Protein AF-A0A953HHH9-F1 (afdb_monomer_lite)

Foldseek 3Di:
DAFEEEEEQDDDPSNVPGPAYDYDDLVCLVVLVVQLVCCQPPVDFDDDPDPSSRVSSNVQSVCVNVVRYDYDYDHD

Structure (mmCIF, N/CA/C/O backbone):
data_AF-A0A953HHH9-F1
#
_entry.id   AF-A0A953HHH9-F1
#
loop_
_atom_site.group_PDB
_atom_site.id
_atom_site.type_symbol
_atom_site.label_atom_id
_atom_site.label_alt_id
_atom_site.label_comp_id
_atom_site.label_asym_id
_atom_site.label_entity_id
_atom_site.label_seq_id
_atom_site.pdbx_PDB_ins_code
_atom_site.Cartn_x
_atom_site.Cartn_y
_atom_site.Cartn_z
_atom_site.occupancy
_atom_site.B_iso_or_equiv
_atom_site.auth_seq_id
_atom_site.auth_comp_id
_atom_site.auth_asym_id
_atom_site.auth_atom_id
_atom_site.pdbx_PDB_model_num
ATOM 1 N N . MET A 1 1 ? -14.129 8.218 8.223 1.00 63.72 1 MET A N 1
ATOM 2 C CA . MET A 1 1 ? -14.463 8.177 6.783 1.00 63.72 1 MET A CA 1
ATOM 3 C C . MET A 1 1 ? -13.561 7.156 6.130 1.00 63.72 1 MET A C 1
ATOM 5 O O . MET A 1 1 ? -12.395 7.111 6.508 1.00 63.72 1 MET A O 1
ATOM 9 N N . SER A 1 2 ? -14.091 6.333 5.228 1.00 77.38 2 SER A N 1
ATOM 10 C CA . SER A 1 2 ? -13.282 5.342 4.519 1.00 77.38 2 SER A CA 1
ATOM 11 C C . SER A 1 2 ? -12.369 6.029 3.513 1.00 77.38 2 SER A C 1
ATOM 13 O O . SER A 1 2 ? -12.862 6.825 2.720 1.00 77.38 2 SER A O 1
ATOM 15 N N . LYS A 1 3 ? -11.067 5.737 3.554 1.00 88.12 3 LYS A N 1
ATOM 16 C CA . LYS A 1 3 ? -10.105 6.247 2.566 1.00 88.12 3 LYS A CA 1
ATOM 17 C C . LYS A 1 3 ? -9.930 5.269 1.411 1.00 88.12 3 LYS A C 1
ATOM 19 O O . LYS A 1 3 ? -9.847 4.058 1.638 1.00 88.12 3 LYS A O 1
ATOM 24 N N . HIS A 1 4 ? -9.850 5.801 0.197 1.00 90.50 4 HIS A N 1
ATOM 25 C CA . HIS A 1 4 ? -9.569 5.065 -1.026 1.00 90.50 4 HIS A CA 1
ATOM 26 C C . HIS A 1 4 ? -8.069 5.095 -1.335 1.00 90.50 4 HIS A C 1
ATOM 28 O O . HIS A 1 4 ? -7.503 6.122 -1.714 1.00 90.50 4 HIS A O 1
ATOM 34 N N . TYR A 1 5 ? -7.439 3.933 -1.187 1.00 92.75 5 TYR A N 1
ATOM 35 C CA . TYR A 1 5 ? -6.036 3.701 -1.494 1.00 92.75 5 TYR A CA 1
ATOM 36 C C . TYR A 1 5 ? -5.896 2.978 -2.834 1.00 92.75 5 TYR A C 1
ATOM 38 O O . TYR A 1 5 ? -6.27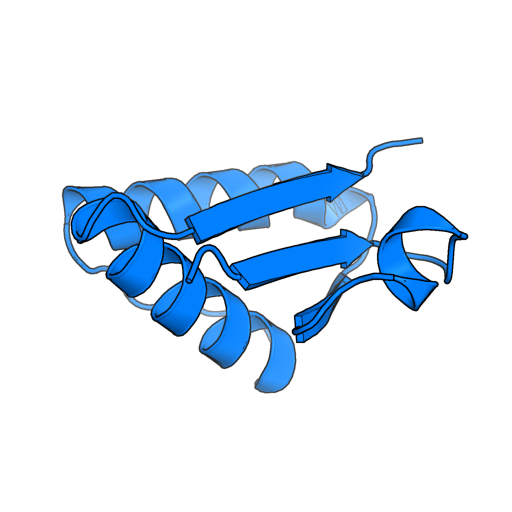4 1.811 -2.945 1.00 92.75 5 TYR A O 1
ATOM 46 N N . GLN A 1 6 ? -5.303 3.641 -3.827 1.00 92.56 6 GLN A N 1
ATOM 47 C CA . GLN A 1 6 ? -5.059 3.077 -5.153 1.00 92.56 6 GLN A CA 1
ATOM 48 C C . GLN A 1 6 ? -3.577 2.754 -5.353 1.00 92.56 6 GLN A C 1
ATOM 50 O O . GLN A 1 6 ? -2.702 3.618 -5.217 1.00 92.56 6 GLN A O 1
ATOM 55 N N . VAL A 1 7 ? -3.298 1.522 -5.780 1.00 92.25 7 VAL A N 1
ATOM 56 C CA . VAL A 1 7 ? -1.990 1.144 -6.325 1.00 92.25 7 VAL A CA 1
ATOM 57 C C . VAL A 1 7 ? -2.151 0.673 -7.767 1.00 92.25 7 VAL A C 1
ATOM 59 O O . VAL A 1 7 ? -2.857 -0.295 -8.044 1.00 92.25 7 VAL A O 1
ATOM 62 N N . GLU A 1 8 ? -1.482 1.354 -8.696 1.00 90.56 8 GLU A N 1
ATOM 63 C CA . GLU A 1 8 ? -1.617 1.108 -10.137 1.00 90.56 8 GLU A CA 1
ATOM 64 C C . GLU A 1 8 ? -0.332 1.448 -10.909 1.00 90.56 8 GLU A C 1
ATOM 66 O O . GLU A 1 8 ? 0.531 2.157 -10.407 1.00 90.56 8 GLU A O 1
ATOM 71 N N . ALA A 1 9 ? -0.173 0.937 -12.130 1.00 88.50 9 ALA A N 1
ATOM 72 C CA . ALA A 1 9 ? 1.021 1.176 -12.947 1.00 88.50 9 ALA A CA 1
ATOM 73 C C . ALA A 1 9 ? 0.870 2.435 -13.804 1.00 88.50 9 ALA A C 1
ATOM 75 O O . ALA A 1 9 ? 1.819 3.195 -13.979 1.00 88.50 9 ALA A O 1
ATOM 76 N N . MET A 1 10 ? -0.346 2.667 -14.295 1.00 87.81 10 MET A N 1
ATOM 77 C CA . MET A 1 10 ? -0.733 3.813 -15.110 1.00 87.81 10 MET A CA 1
ATOM 78 C C . MET A 1 10 ? -1.900 4.528 -14.436 1.00 87.81 10 MET A C 1
ATOM 80 O O . MET A 1 10 ? -2.627 3.916 -13.661 1.00 87.81 10 MET A O 1
ATOM 84 N N . MET A 1 11 ? -2.056 5.828 -14.690 1.00 86.69 11 MET A N 1
ATOM 85 C CA . MET A 1 11 ? -3.166 6.594 -14.124 1.00 86.69 11 MET A CA 1
ATOM 86 C C . MET A 1 11 ? -4.496 6.145 -14.732 1.00 86.69 11 MET A C 1
ATOM 88 O O . MET A 1 11 ? -4.645 6.148 -15.953 1.00 86.69 11 MET A O 1
ATOM 92 N N . THR A 1 12 ? -5.455 5.793 -13.879 1.00 87.88 12 THR A N 1
ATOM 93 C CA . THR A 1 12 ? -6.818 5.419 -14.285 1.00 87.88 12 THR A CA 1
ATOM 94 C C . THR A 1 12 ? -7.860 6.362 -13.685 1.00 87.88 12 THR A C 1
ATOM 96 O O . THR A 1 12 ? -7.555 7.179 -12.815 1.00 87.88 12 THR A O 1
ATOM 99 N N . THR A 1 13 ? -9.117 6.241 -14.121 1.00 87.56 13 THR A N 1
ATOM 100 C CA . THR A 1 13 ? -10.246 6.980 -13.533 1.00 87.56 13 THR A CA 1
ATOM 101 C C . THR A 1 13 ? -10.453 6.631 -12.057 1.00 87.56 13 THR A C 1
ATOM 103 O O . THR A 1 13 ? -10.690 7.531 -11.255 1.00 87.56 13 THR A O 1
ATOM 106 N N . SER A 1 14 ? -10.263 5.364 -11.669 1.00 86.12 14 SER A N 1
ATOM 107 C CA . SER A 1 14 ? -10.247 4.951 -10.259 1.00 86.12 14 SER A CA 1
ATOM 108 C C . SER A 1 14 ? -9.130 5.637 -9.476 1.00 86.12 14 SER A C 1
ATOM 110 O O . SER A 1 14 ? -9.392 6.192 -8.411 1.00 86.12 14 SER A O 1
ATOM 112 N N . GLY A 1 15 ? -7.912 5.695 -10.022 1.00 85.44 15 GLY A N 1
ATOM 113 C CA . GLY A 1 15 ? -6.798 6.380 -9.367 1.00 85.44 15 GLY A CA 1
ATOM 114 C C . GLY A 1 15 ? -6.946 7.896 -9.287 1.00 85.44 15 GLY A C 1
ATOM 115 O O . GLY A 1 15 ? -6.469 8.493 -8.328 1.00 85.44 15 GLY A O 1
ATOM 116 N N . ALA A 1 16 ? -7.637 8.523 -10.241 1.00 86.75 16 ALA A N 1
ATOM 117 C CA . ALA A 1 16 ? -7.961 9.949 -10.184 1.00 86.75 16 ALA A CA 1
ATOM 118 C C . ALA A 1 16 ? -8.955 10.283 -9.057 1.00 86.75 16 ALA A C 1
ATOM 120 O O . ALA A 1 16 ? -8.914 11.380 -8.510 1.00 86.75 16 ALA A O 1
ATOM 121 N N . SER A 1 17 ? -9.825 9.332 -8.705 1.00 89.00 17 SER A N 1
ATOM 122 C CA . SER A 1 17 ? -10.774 9.439 -7.588 1.00 89.00 17 SER A CA 1
ATOM 123 C C . SER A 1 17 ? -10.232 8.931 -6.243 1.00 89.00 17 SER A C 1
ATOM 125 O O . SER A 1 17 ? -10.987 8.849 -5.278 1.00 89.00 17 SER A O 1
ATOM 127 N N . ALA A 1 18 ? -8.962 8.522 -6.173 1.00 89.12 18 ALA A N 1
ATOM 128 C CA . ALA A 1 18 ? -8.361 7.999 -4.949 1.00 89.12 18 ALA A CA 1
ATOM 129 C C . ALA A 1 18 ? -7.865 9.118 -4.029 1.00 89.12 18 ALA A C 1
ATOM 131 O O . ALA A 1 18 ? -7.279 10.093 -4.498 1.00 89.12 18 ALA A O 1
ATOM 132 N N . ASP A 1 19 ? -8.046 8.937 -2.718 1.00 90.00 19 ASP A N 1
ATOM 133 C CA . ASP A 1 19 ? -7.472 9.833 -1.708 1.00 90.00 19 ASP A CA 1
ATOM 134 C C . ASP A 1 19 ? -5.946 9.710 -1.694 1.00 90.00 19 ASP A C 1
ATOM 136 O O . ASP A 1 19 ? -5.218 10.694 -1.582 1.00 90.00 19 ASP A O 1
ATOM 140 N N . GLU A 1 20 ? -5.458 8.477 -1.824 1.00 91.19 20 GLU A N 1
ATOM 141 C CA . GLU A 1 20 ? -4.043 8.146 -1.765 1.00 91.19 20 GLU A CA 1
ATOM 142 C C . GLU A 1 20 ? -3.675 7.223 -2.917 1.00 91.19 20 GLU A C 1
ATOM 144 O O . GLU A 1 20 ? -4.311 6.196 -3.155 1.00 91.19 20 GLU A O 1
ATOM 149 N N . ARG A 1 21 ? -2.607 7.582 -3.630 1.00 91.62 21 ARG A N 1
ATOM 150 C CA . ARG A 1 21 ? -2.201 6.8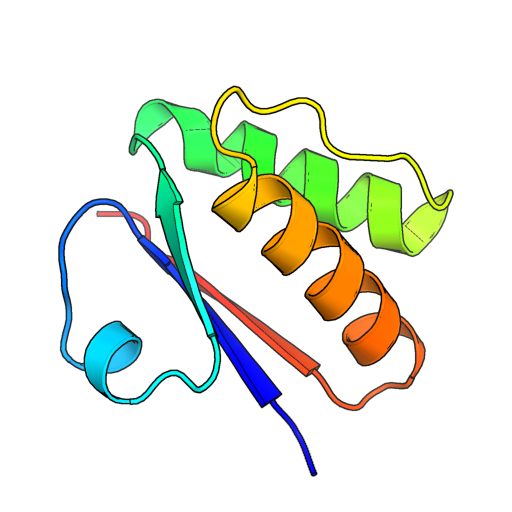86 -4.852 1.00 91.62 21 ARG A CA 1
ATOM 151 C C . ARG A 1 21 ? -0.704 6.636 -4.897 1.00 91.62 21 ARG A C 1
ATOM 153 O O . ARG A 1 21 ? 0.086 7.584 -4.833 1.00 91.62 21 ARG A O 1
ATOM 160 N N . ALA A 1 22 ? -0.309 5.389 -5.133 1.00 92.69 22 ALA A N 1
ATOM 161 C CA . ALA A 1 22 ? 1.076 5.011 -5.396 1.00 92.69 22 ALA A CA 1
ATOM 162 C C . ALA A 1 22 ? 1.213 4.232 -6.705 1.00 92.69 22 ALA A C 1
ATOM 164 O O . ALA A 1 22 ? 0.309 3.511 -7.122 1.00 92.69 22 ALA A O 1
ATOM 165 N N . THR A 1 23 ? 2.378 4.374 -7.335 1.00 90.94 23 THR A N 1
ATOM 166 C CA . THR A 1 23 ? 2.697 3.652 -8.564 1.00 90.94 23 THR A CA 1
ATOM 167 C C . THR A 1 23 ? 3.577 2.447 -8.250 1.00 90.94 23 THR A C 1
ATOM 169 O O . THR A 1 23 ? 4.567 2.581 -7.529 1.00 90.94 23 THR A O 1
ATOM 172 N N . CYS A 1 24 ? 3.265 1.284 -8.820 1.00 89.94 24 CYS A N 1
ATOM 173 C CA . CYS A 1 24 ? 4.165 0.128 -8.824 1.00 89.94 24 CYS A CA 1
ATOM 174 C C . CYS A 1 24 ? 4.219 -0.513 -10.212 1.00 89.94 24 CYS A C 1
ATOM 176 O O . CYS A 1 24 ? 3.352 -0.277 -11.053 1.00 89.94 24 CYS A O 1
ATOM 178 N N . LYS A 1 25 ? 5.244 -1.332 -10.474 1.00 89.38 25 LYS A N 1
ATOM 179 C CA . LYS A 1 25 ? 5.285 -2.106 -11.722 1.00 89.38 25 LYS A CA 1
ATOM 180 C C . LYS A 1 25 ? 4.176 -3.167 -11.708 1.00 89.38 25 LYS A C 1
ATOM 182 O O . LYS A 1 25 ? 3.911 -3.712 -10.634 1.00 89.38 25 LYS A O 1
ATOM 187 N N . PRO A 1 26 ? 3.609 -3.550 -12.866 1.00 87.69 26 PRO A N 1
ATOM 188 C CA . PRO A 1 26 ? 2.599 -4.604 -12.906 1.00 87.69 26 PRO A CA 1
ATOM 189 C C . PRO A 1 26 ? 3.069 -5.938 -12.317 1.00 87.69 26 PRO A C 1
ATOM 191 O O . PRO A 1 26 ? 2.361 -6.591 -11.558 1.00 87.69 26 PRO A O 1
ATOM 194 N N . SER A 1 27 ? 4.336 -6.290 -12.551 1.00 89.00 27 SER A N 1
ATOM 195 C CA . SER A 1 27 ? 4.959 -7.484 -11.968 1.00 89.00 27 SER A CA 1
ATOM 196 C C . SER A 1 27 ? 5.094 -7.450 -10.440 1.00 89.00 27 SER A C 1
ATOM 198 O O . SER A 1 27 ? 5.419 -8.467 -9.832 1.00 89.00 27 SER A O 1
ATOM 200 N N . GLN A 1 28 ? 4.863 -6.299 -9.801 1.00 90.06 28 GLN A N 1
ATOM 201 C CA . GLN A 1 28 ? 4.986 -6.119 -8.356 1.00 90.06 28 GLN A CA 1
ATOM 202 C C . GLN A 1 28 ? 3.643 -6.180 -7.619 1.00 90.06 28 GLN A C 1
ATOM 204 O O . GLN A 1 28 ? 3.666 -6.197 -6.391 1.00 90.06 28 GLN A O 1
ATOM 209 N N . TYR A 1 29 ? 2.492 -6.270 -8.300 1.00 89.88 29 TYR A N 1
ATOM 210 C CA . TYR A 1 29 ? 1.187 -6.283 -7.620 1.00 89.88 29 TYR A CA 1
ATOM 211 C C . TYR A 1 29 ? 1.051 -7.405 -6.592 1.00 89.88 29 TYR A C 1
ATOM 213 O O . TYR A 1 29 ? 0.609 -7.154 -5.473 1.00 89.88 29 TYR A O 1
ATOM 221 N N . GLY A 1 30 ? 1.504 -8.619 -6.922 1.00 89.62 30 GLY A N 1
ATOM 222 C CA . GLY A 1 30 ? 1.489 -9.742 -5.979 1.00 89.62 30 GLY A CA 1
ATOM 223 C C . GLY A 1 30 ? 2.357 -9.485 -4.743 1.00 89.62 30 GLY A C 1
ATOM 224 O O . GLY A 1 30 ? 1.949 -9.776 -3.619 1.00 89.62 30 GLY A O 1
ATOM 225 N N . ALA A 1 31 ? 3.525 -8.862 -4.927 1.00 92.44 31 ALA A N 1
ATOM 226 C CA . ALA A 1 31 ? 4.388 -8.473 -3.817 1.00 92.44 31 ALA A CA 1
ATOM 227 C C . ALA A 1 31 ? 3.746 -7.372 -2.957 1.00 92.44 31 ALA A C 1
ATOM 229 O O . ALA A 1 31 ? 3.859 -7.415 -1.735 1.00 92.44 31 ALA A O 1
ATOM 230 N N . VAL A 1 32 ? 3.057 -6.402 -3.572 1.00 92.44 32 VAL A N 1
ATOM 231 C CA . VAL A 1 32 ? 2.336 -5.336 -2.855 1.00 92.44 32 VAL A CA 1
ATOM 232 C C . VAL A 1 32 ? 1.177 -5.918 -2.049 1.00 92.44 32 VAL A C 1
ATOM 234 O O . VAL A 1 32 ? 1.035 -5.583 -0.876 1.00 92.44 32 VAL A O 1
ATOM 237 N N . ALA A 1 33 ? 0.395 -6.829 -2.634 1.00 92.00 33 ALA A N 1
ATOM 238 C CA . ALA A 1 33 ? -0.696 -7.517 -1.94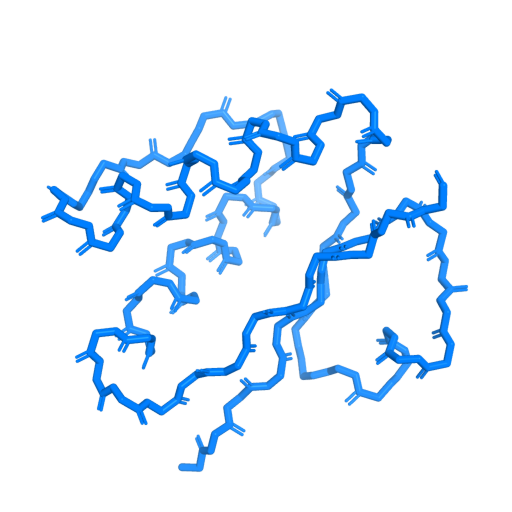7 1.00 92.00 33 ALA A CA 1
ATOM 239 C C . ALA A 1 33 ? -0.187 -8.311 -0.735 1.00 92.00 33 ALA A C 1
ATOM 241 O O . ALA A 1 33 ? -0.740 -8.199 0.359 1.00 92.00 33 ALA A O 1
ATOM 242 N N . LYS A 1 34 ? 0.917 -9.052 -0.902 1.00 93.31 34 LYS A N 1
ATOM 243 C CA . LYS A 1 34 ? 1.573 -9.763 0.201 1.00 93.31 34 LYS A CA 1
ATOM 244 C C . LYS A 1 34 ? 2.054 -8.798 1.285 1.00 93.31 34 LYS A C 1
ATOM 246 O O . LYS A 1 34 ? 1.793 -9.026 2.458 1.00 93.31 34 LYS A O 1
ATOM 251 N N . ALA A 1 35 ? 2.728 -7.715 0.905 1.00 93.62 35 ALA A N 1
ATOM 252 C CA . ALA A 1 35 ? 3.237 -6.737 1.860 1.00 93.62 35 ALA A CA 1
ATOM 253 C C . ALA A 1 35 ? 2.110 -6.043 2.641 1.00 93.62 35 ALA A C 1
ATOM 255 O O . ALA A 1 35 ? 2.257 -5.799 3.836 1.00 93.62 35 ALA A O 1
ATOM 256 N N . LEU A 1 36 ? 0.974 -5.768 1.994 1.00 92.56 36 LEU A N 1
ATOM 257 C CA . LEU A 1 36 ? -0.227 -5.265 2.658 1.00 92.56 36 LEU A CA 1
ATOM 258 C C . LEU A 1 36 ? -0.783 -6.288 3.652 1.00 92.56 36 LEU A C 1
ATOM 260 O O . LEU A 1 36 ? -1.062 -5.930 4.793 1.00 92.56 36 LEU A O 1
ATOM 264 N N . LEU A 1 37 ? -0.903 -7.556 3.252 1.00 92.06 37 LEU A N 1
ATOM 265 C CA . LEU A 1 37 ? -1.363 -8.625 4.137 1.00 92.06 37 LEU A CA 1
ATOM 266 C C . LEU A 1 37 ? -0.438 -8.801 5.348 1.00 92.06 37 LEU A C 1
ATOM 268 O O . LEU A 1 37 ? -0.921 -8.894 6.474 1.00 92.06 37 LEU A O 1
ATOM 272 N N . ASP A 1 38 ? 0.878 -8.804 5.146 1.00 93.56 38 ASP A N 1
ATOM 273 C CA . ASP A 1 38 ? 1.860 -8.904 6.232 1.00 93.56 38 ASP A CA 1
ATOM 274 C C . ASP A 1 38 ? 1.787 -7.667 7.154 1.00 93.56 38 ASP A C 1
ATOM 276 O O . ASP A 1 38 ? 1.844 -7.775 8.380 1.00 93.56 38 ASP A O 1
ATOM 280 N N . ALA A 1 39 ? 1.586 -6.467 6.602 1.00 93.06 39 ALA A N 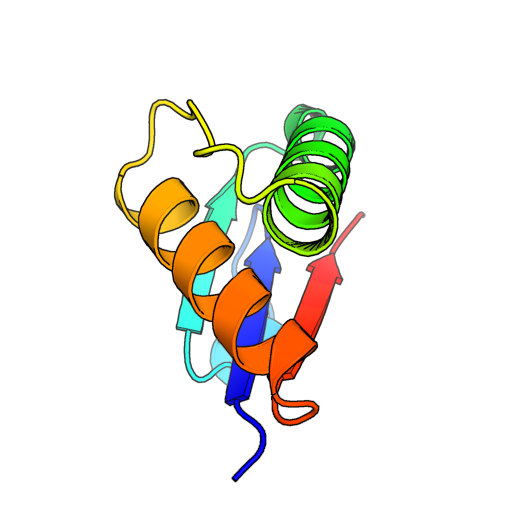1
ATOM 281 C CA . ALA A 1 39 ? 1.386 -5.253 7.397 1.00 93.06 39 ALA A CA 1
ATOM 282 C C . ALA A 1 39 ? 0.080 -5.304 8.221 1.00 93.06 39 ALA A C 1
ATOM 284 O O . ALA A 1 39 ? 0.034 -4.851 9.374 1.00 93.06 39 ALA A O 1
ATOM 285 N N . VAL A 1 40 ? -0.981 -5.900 7.669 1.00 90.62 40 VAL A N 1
ATOM 286 C CA . VAL A 1 40 ? -2.266 -6.095 8.357 1.00 90.62 40 VAL A CA 1
ATOM 287 C C . VAL A 1 40 ? -2.198 -7.226 9.389 1.00 90.62 40 VAL A C 1
ATOM 289 O O . VAL A 1 40 ? -2.779 -7.113 10.459 1.00 90.62 40 VAL A O 1
ATOM 292 N N . THR A 1 41 ? -1.477 -8.310 9.154 1.00 91.31 41 THR A N 1
ATOM 293 C CA . THR A 1 41 ? -1.473 -9.448 10.090 1.00 91.31 41 THR A CA 1
ATOM 294 C C . THR A 1 41 ? -0.407 -9.291 11.171 1.00 91.31 41 THR A C 1
ATOM 296 O O . THR A 1 41 ? -0.722 -9.349 12.356 1.00 91.31 41 THR A O 1
ATOM 299 N N . SER A 1 42 ? 0.837 -9.004 10.787 1.00 89.00 42 SER A N 1
ATOM 300 C CA . SER A 1 42 ? 1.991 -8.963 11.694 1.00 89.00 42 SER A CA 1
ATOM 301 C C . SER A 1 42 ? 2.587 -7.569 11.895 1.00 89.00 42 SER A C 1
ATOM 303 O O . SER A 1 42 ? 3.453 -7.396 12.747 1.00 89.00 42 SER A O 1
ATOM 305 N N . GLY A 1 43 ? 2.138 -6.553 11.147 1.00 87.00 43 GLY A N 1
ATOM 306 C CA . GLY A 1 43 ? 2.708 -5.200 11.229 1.00 87.00 43 GLY A CA 1
ATOM 307 C C . GLY A 1 43 ? 4.063 -5.064 10.530 1.00 87.00 43 GLY A C 1
ATOM 308 O O . GLY A 1 43 ? 4.793 -4.104 10.784 1.00 87.00 43 GLY A O 1
ATOM 309 N N . THR A 1 44 ? 4.406 -6.015 9.658 1.00 91.44 44 THR A N 1
ATOM 310 C CA . THR A 1 44 ? 5.656 -6.003 8.892 1.00 91.44 44 THR A CA 1
ATOM 311 C C . THR A 1 44 ? 5.721 -4.766 8.002 1.00 91.44 44 THR A C 1
ATOM 313 O O . THR A 1 44 ? 4.750 -4.415 7.331 1.00 91.44 44 THR A O 1
ATOM 316 N N . LYS A 1 45 ? 6.880 -4.099 7.974 1.00 87.75 45 LYS A N 1
ATOM 317 C CA . LYS A 1 45 ? 7.085 -2.938 7.106 1.00 87.75 45 LYS A CA 1
ATOM 318 C C . LYS A 1 45 ? 7.378 -3.382 5.664 1.00 87.75 45 LYS A C 1
ATOM 320 O O . LYS A 1 45 ? 8.225 -4.253 5.469 1.00 87.75 45 LYS A O 1
ATOM 325 N N . PRO A 1 46 ? 6.726 -2.776 4.658 1.00 90.69 46 PRO A N 1
ATOM 326 C CA . PRO A 1 46 ? 7.036 -3.006 3.250 1.00 90.69 46 PRO A CA 1
ATOM 327 C C . PRO A 1 46 ? 8.427 -2.453 2.897 1.00 90.69 46 PRO A C 1
ATOM 329 O O . PRO A 1 46 ? 8.867 -1.449 3.457 1.00 90.69 46 PRO A O 1
ATOM 332 N N . GLY A 1 47 ? 9.116 -3.120 1.968 1.00 91.69 47 GLY A N 1
ATOM 333 C CA . GLY A 1 47 ? 10.499 -2.819 1.577 1.00 91.69 47 GLY A CA 1
ATOM 334 C C . GLY A 1 47 ? 10.659 -2.470 0.098 1.00 91.69 47 GLY A C 1
ATOM 335 O O . GLY A 1 47 ? 11.616 -2.910 -0.533 1.00 91.69 47 GLY A O 1
ATOM 336 N N . PHE A 1 48 ? 9.708 -1.743 -0.496 1.00 91.69 48 PHE A N 1
ATOM 337 C CA . PHE A 1 48 ? 9.809 -1.335 -1.899 1.00 91.69 48 PHE A CA 1
ATOM 338 C C . PHE A 1 48 ? 10.791 -0.166 -2.080 1.00 91.69 48 PHE A C 1
ATOM 340 O O . PHE A 1 48 ? 10.967 0.630 -1.160 1.00 91.69 48 PHE A O 1
ATOM 347 N N . PRO A 1 49 ? 11.371 0.016 -3.283 1.00 89.50 49 PRO A N 1
ATOM 348 C CA . PRO A 1 49 ? 12.211 1.180 -3.583 1.00 89.50 49 PRO A CA 1
ATOM 349 C C . PRO A 1 49 ? 11.459 2.518 -3.514 1.00 89.50 49 PRO A C 1
ATOM 351 O O . PRO A 1 49 ? 12.068 3.566 -3.333 1.00 89.50 49 PRO A O 1
ATOM 354 N N . SER A 1 50 ? 10.135 2.496 -3.697 1.00 89.56 50 SER A N 1
ATOM 355 C CA . SER A 1 50 ? 9.297 3.690 -3.615 1.00 89.56 50 SER A CA 1
ATOM 356 C C . SER A 1 50 ? 8.856 3.930 -2.174 1.00 89.56 50 SER A C 1
ATOM 358 O O . SER A 1 50 ? 8.037 3.188 -1.631 1.00 89.56 50 SER A O 1
ATOM 360 N N . GLU A 1 51 ? 9.347 5.014 -1.577 1.00 91.44 51 GLU A N 1
ATOM 361 C CA . GLU A 1 51 ? 8.927 5.446 -0.243 1.00 91.44 51 GLU A CA 1
ATOM 362 C C . GLU A 1 51 ? 7.424 5.755 -0.193 1.00 91.44 51 GLU A C 1
ATOM 364 O O . GLU A 1 51 ? 6.741 5.357 0.749 1.00 91.44 51 GLU A O 1
ATOM 369 N N . LYS A 1 52 ? 6.876 6.364 -1.256 1.00 90.62 52 LYS A N 1
ATOM 370 C CA . LYS A 1 52 ? 5.436 6.641 -1.369 1.00 90.62 52 LYS A CA 1
ATOM 371 C C . LYS A 1 52 ? 4.601 5.361 -1.288 1.00 90.62 52 LYS A C 1
ATOM 373 O O . LYS A 1 52 ? 3.589 5.337 -0.594 1.00 90.62 52 LYS A O 1
ATOM 378 N N . LEU A 1 53 ? 5.035 4.297 -1.966 1.00 91.31 53 LEU A N 1
ATOM 379 C CA . LEU A 1 53 ? 4.365 2.996 -1.925 1.00 91.31 53 LEU A CA 1
ATOM 380 C C . LEU A 1 53 ? 4.431 2.372 -0.527 1.00 91.31 53 LEU A C 1
ATOM 382 O O . LEU A 1 53 ? 3.421 1.879 -0.033 1.00 91.31 53 LEU A O 1
ATOM 386 N N . ASN A 1 54 ? 5.588 2.440 0.134 1.00 93.12 54 ASN A N 1
ATOM 387 C CA . ASN A 1 54 ? 5.741 1.918 1.492 1.00 93.12 54 ASN A CA 1
ATOM 388 C C . ASN A 1 54 ? 4.835 2.651 2.489 1.00 93.12 54 ASN A C 1
ATOM 390 O O . ASN A 1 54 ? 4.124 2.009 3.263 1.00 93.12 54 ASN A O 1
ATOM 394 N N . THR A 1 55 ? 4.816 3.984 2.443 1.00 92.81 55 THR A N 1
ATOM 395 C CA . THR A 1 55 ? 3.960 4.812 3.304 1.00 92.81 55 THR A CA 1
ATOM 396 C C . THR A 1 55 ? 2.482 4.535 3.050 1.00 92.81 55 THR A C 1
ATOM 398 O O . THR A 1 55 ? 1.721 4.370 4.006 1.00 92.81 55 THR A O 1
ATOM 401 N N . LEU A 1 56 ? 2.083 4.406 1.779 1.00 93.44 56 LEU A N 1
ATOM 402 C CA . LEU A 1 56 ? 0.715 4.055 1.409 1.00 93.44 56 LEU A CA 1
ATOM 403 C C . LEU A 1 56 ? 0.306 2.709 2.013 1.00 93.44 56 LEU A C 1
ATOM 405 O O . LEU A 1 56 ? -0.725 2.642 2.671 1.00 93.44 56 LEU A O 1
ATOM 409 N N . ILE A 1 57 ? 1.120 1.662 1.854 1.00 92.50 57 ILE A N 1
ATOM 410 C CA . ILE A 1 57 ? 0.830 0.320 2.388 1.00 92.50 57 ILE A CA 1
ATOM 411 C C . ILE A 1 57 ? 0.711 0.342 3.918 1.00 92.50 57 ILE A C 1
ATOM 413 O O . ILE A 1 57 ? -0.190 -0.282 4.473 1.00 92.50 57 ILE A O 1
ATOM 417 N N . VAL A 1 58 ? 1.585 1.076 4.616 1.00 92.81 58 VAL A N 1
ATOM 418 C CA . VAL A 1 58 ? 1.534 1.188 6.084 1.00 92.81 58 VAL A CA 1
ATOM 419 C C . VAL A 1 58 ? 0.261 1.895 6.549 1.00 92.81 58 VAL A C 1
ATOM 421 O O . VAL A 1 58 ? -0.363 1.453 7.515 1.00 92.81 58 VAL A O 1
ATOM 424 N N . ASN A 1 59 ? -0.136 2.979 5.883 1.00 91.31 59 ASN A N 1
ATOM 425 C CA . ASN A 1 59 ? -1.358 3.709 6.222 1.00 91.31 59 ASN A CA 1
ATOM 426 C C . ASN A 1 59 ? -2.606 2.885 5.892 1.00 91.31 59 ASN A C 1
ATOM 428 O O . ASN A 1 59 ? -3.475 2.725 6.744 1.00 91.31 59 ASN A O 1
ATOM 432 N N . ALA A 1 60 ? -2.633 2.272 4.710 1.00 91.38 60 ALA A N 1
ATOM 433 C CA . ALA A 1 60 ? -3.690 1.367 4.288 1.00 91.38 60 ALA A CA 1
ATOM 434 C C . ALA A 1 60 ? -3.869 0.199 5.270 1.00 91.38 60 ALA A C 1
ATOM 436 O O . ALA A 1 60 ? -4.993 -0.126 5.637 1.00 91.38 60 ALA A O 1
ATOM 437 N N . ALA A 1 61 ? -2.780 -0.398 5.764 1.00 91.75 61 ALA A N 1
ATOM 438 C CA . ALA A 1 61 ? -2.853 -1.479 6.744 1.00 91.75 61 ALA A CA 1
ATOM 439 C C . ALA A 1 61 ? -3.433 -1.031 8.097 1.00 91.75 61 ALA A C 1
ATOM 441 O O . ALA A 1 61 ? -4.179 -1.784 8.724 1.00 91.75 61 ALA A O 1
ATOM 442 N N . LYS A 1 62 ? -3.110 0.186 8.554 1.00 90.25 62 LYS A N 1
ATOM 443 C CA . LYS A 1 62 ? -3.687 0.765 9.780 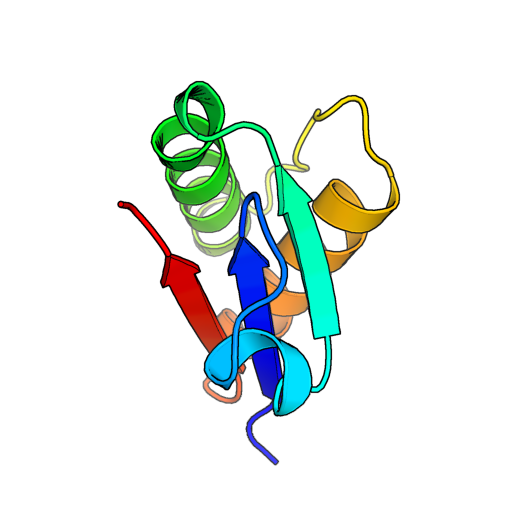1.00 90.25 62 LYS A CA 1
ATOM 444 C C . LYS A 1 62 ? -5.184 1.018 9.622 1.00 90.25 62 LYS A C 1
ATOM 446 O O . LYS A 1 62 ? -5.956 0.628 10.494 1.00 90.25 62 LYS A O 1
ATOM 451 N N . ASP A 1 63 ? -5.585 1.605 8.500 1.00 89.25 63 ASP A N 1
ATOM 452 C CA . ASP A 1 63 ? -6.986 1.940 8.244 1.00 89.25 63 ASP A CA 1
ATOM 453 C C . ASP A 1 63 ? -7.832 0.687 7.974 1.00 89.25 63 ASP A C 1
ATOM 455 O O . ASP A 1 63 ? -8.975 0.613 8.421 1.00 89.25 63 ASP A O 1
ATOM 459 N N . LEU A 1 64 ? -7.266 -0.351 7.346 1.00 88.00 64 LEU A N 1
ATOM 460 C CA . LEU A 1 64 ? -7.908 -1.666 7.221 1.00 88.00 64 LEU A CA 1
ATOM 461 C C . LEU A 1 64 ? -8.128 -2.329 8.586 1.00 88.00 64 LEU A C 1
ATOM 463 O O . LEU A 1 64 ? -9.213 -2.844 8.840 1.00 88.00 64 LEU A O 1
ATOM 467 N N . LYS A 1 65 ? -7.138 -2.279 9.489 1.00 86.94 65 LYS A N 1
ATOM 468 C CA . LYS A 1 65 ? -7.286 -2.783 10.868 1.00 86.94 65 LYS A CA 1
ATOM 469 C C . LYS A 1 65 ? -8.369 -2.046 11.650 1.00 86.94 65 LYS A C 1
ATOM 471 O O . LYS A 1 65 ? -9.062 -2.663 12.451 1.00 86.94 65 LYS A O 1
ATOM 476 N N . ALA A 1 66 ? -8.504 -0.743 11.424 1.00 86.62 66 ALA A N 1
ATOM 477 C CA . ALA A 1 66 ? -9.544 0.077 12.034 1.00 86.62 66 ALA A CA 1
ATOM 478 C C . ALA A 1 66 ? -10.934 -0.123 11.393 1.00 86.62 66 ALA A C 1
ATOM 480 O O . ALA A 1 66 ? -11.917 0.413 11.900 1.00 86.62 66 ALA A O 1
ATOM 481 N N . GLY A 1 67 ? -11.033 -0.879 10.290 1.00 81.44 67 GLY A N 1
ATOM 482 C CA . GLY A 1 67 ? -12.279 -1.097 9.551 1.00 81.44 67 GLY A CA 1
ATOM 483 C C . GLY A 1 67 ? -12.715 0.093 8.687 1.00 81.44 67 GLY A C 1
ATOM 484 O O . GLY A 1 67 ? -13.883 0.186 8.321 1.00 81.44 67 GLY A O 1
ATOM 485 N N . SER A 1 68 ? -11.804 1.015 8.363 1.00 77.06 68 SER A N 1
ATOM 486 C CA . SER A 1 68 ? -12.093 2.289 7.687 1.00 77.06 68 SER A CA 1
ATOM 487 C C . SER A 1 68 ? -11.218 2.549 6.453 1.00 77.06 68 SER A C 1
ATOM 489 O O . SER A 1 68 ? -10.943 3.701 6.123 1.00 77.06 68 SER A O 1
ATOM 491 N N . GLY A 1 69 ? -10.750 1.508 5.765 1.00 76.94 69 GLY A N 1
ATOM 492 C CA . GLY A 1 69 ? -9.938 1.638 4.551 1.00 76.94 69 GLY A CA 1
ATOM 493 C C . GLY A 1 69 ? -10.427 0.726 3.431 1.00 76.94 69 GLY A C 1
ATOM 494 O O . GLY A 1 69 ? -10.793 -0.418 3.685 1.00 76.94 69 GLY A O 1
ATOM 495 N N . LEU A 1 70 ? -10.411 1.223 2.191 1.00 80.25 70 LEU A N 1
ATOM 496 C CA . LEU A 1 70 ? -10.561 0.421 0.976 1.00 80.25 70 LEU A CA 1
ATOM 497 C C . LEU A 1 70 ? -9.244 0.477 0.202 1.00 80.25 70 LEU A C 1
ATOM 499 O O . LEU A 1 70 ? -8.747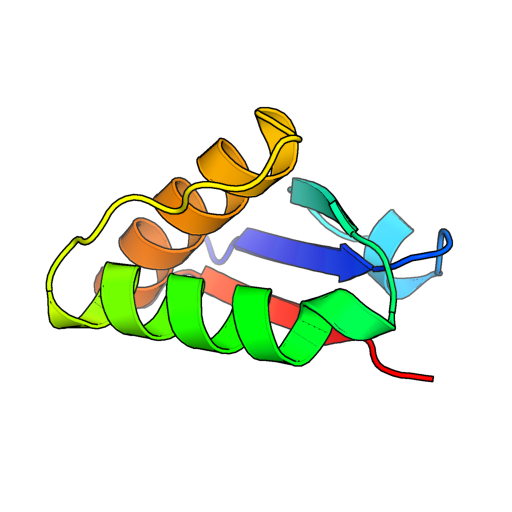 1.563 -0.098 1.00 80.25 70 LEU A O 1
ATOM 503 N N . VAL A 1 71 ? -8.698 -0.688 -0.143 1.00 81.81 71 VAL A N 1
ATOM 504 C CA . VAL A 1 71 ? -7.477 -0.784 -0.949 1.00 81.81 71 VAL A CA 1
ATOM 505 C C . VAL A 1 71 ? -7.800 -1.456 -2.269 1.00 81.81 71 VAL A C 1
ATOM 507 O O . VAL A 1 71 ? -8.291 -2.584 -2.289 1.00 81.81 71 VAL A O 1
ATOM 510 N N . VAL A 1 72 ? -7.502 -0.762 -3.363 1.00 80.44 72 VAL A N 1
ATOM 511 C CA . VAL A 1 72 ? -7.708 -1.250 -4.722 1.00 80.44 72 VAL A CA 1
ATOM 512 C C . VAL A 1 72 ? -6.347 -1.439 -5.385 1.00 80.44 72 VAL A C 1
ATOM 514 O O . VAL A 1 72 ? -5.550 -0.511 -5.542 1.00 80.44 72 VAL A O 1
ATOM 517 N N . LEU A 1 73 ? -6.082 -2.692 -5.750 1.00 78.56 73 LEU A N 1
ATOM 518 C CA . LEU A 1 73 ? -4.926 -3.111 -6.532 1.00 78.56 73 LEU A CA 1
ATOM 519 C C . LEU A 1 73 ? -5.424 -3.382 -7.939 1.00 78.56 73 LEU A C 1
ATOM 521 O O . LEU A 1 73 ? -6.193 -4.318 -8.159 1.00 78.56 73 LEU A O 1
ATOM 525 N N . TRP A 1 74 ? -5.019 -2.548 -8.884 1.00 70.19 74 TRP A N 1
ATOM 526 C CA . TRP A 1 74 ? -5.439 -2.738 -10.259 1.00 70.19 74 TRP A CA 1
ATOM 527 C C . TRP A 1 74 ? -4.454 -3.640 -10.997 1.00 70.19 74 TRP A C 1
ATOM 529 O O . TRP A 1 74 ? -3.259 -3.402 -10.942 1.00 70.19 74 TRP A O 1
ATOM 539 N N . SER A 1 75 ? -4.959 -4.652 -11.695 1.00 56.22 75 SER A N 1
ATOM 540 C CA . SER A 1 75 ? -4.198 -5.572 -12.542 1.00 56.22 75 SER A CA 1
ATOM 541 C C . SER A 1 75 ? -4.843 -5.542 -13.925 1.00 56.22 75 SER A C 1
ATOM 543 O O . SER A 1 75 ? -5.961 -6.036 -14.059 1.00 56.22 75 SER A O 1
ATOM 545 N N . GLN A 1 76 ? -4.178 -4.957 -14.925 1.00 48.94 76 GLN A N 1
ATOM 546 C CA . GLN A 1 76 ? -4.427 -5.322 -16.327 1.00 48.94 76 GLN A CA 1
ATOM 547 C C . GLN A 1 76 ? -3.530 -6.488 -16.702 1.00 48.94 76 GLN A C 1
ATOM 549 O O . GLN A 1 76 ? -2.329 -6.423 -16.350 1.00 48.94 76 GLN A O 1
#

pLDDT: mean 87.57, std 7.88, range [48.94, 93.62]

Radius of gyration: 11.29 Å; chains: 1; bounding box: 27×20×28 Å

Sequence (76 aa):
MSKHYQVEAMMTTSGASADERATCKPSQYGAVAKALLDAVTSGTKPGFPSEKLNTLIVNAAKDLKAGSGLVVLWSQ

Secondary structure (DSSP, 8-state):
--EEEEEESS--HHHHT-SEEEE--GGGHHHHHHHHHHHHHT-PPP--S-HHHHHHHHHHHHHHHTT-EEEEE---